Protein AF-A0A351WWS6-F1 (afdb_monomer)

Se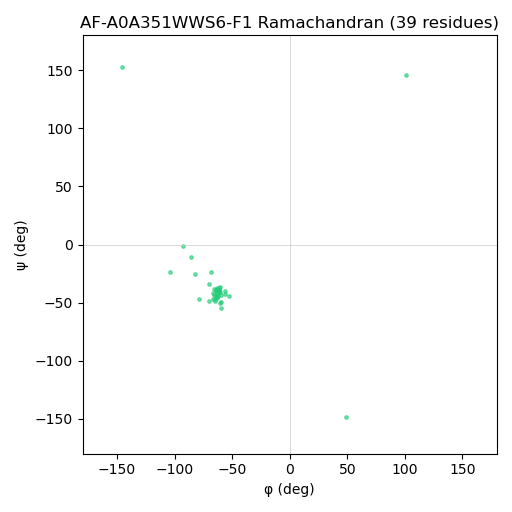condary structure (DSSP, 8-state):
-HHHHHHHHHHHHHHHHHH--SSHHHHHHHHHHHHHHHHH-

Foldseek 3Di:
DVVVVVVVVVVVVVLCVQQNDPDPVSSVVSVVVVVVVVVVD

pLDDT: mean 96.88, std 4.03, range [77.88, 98.62]

Mean predicted aligned error: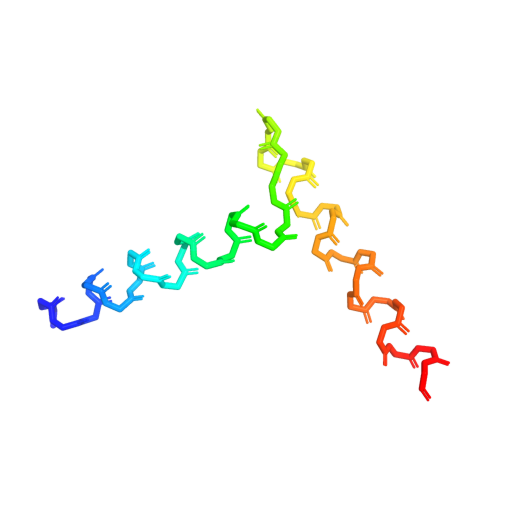 2.66 Å

Solvent-accessible surface area (backbone atoms only — not comparable to full-atom values): 2389 Å² total; per-residue (Å²): 110,71,68,59,53,53,49,52,49,54,52,50,51,55,47,42,75,73,42,40,66,98,42,71,73,49,22,52,48,45,46,50,54,51,55,51,55,63,70,78,104

Radius of gyration: 12.43 Å; Cα contacts (8 Å, |Δi|>4): 12; chains: 1; bounding box: 27×15×33 Å

Structure (mmCIF, N/CA/C/O backbone):
data_AF-A0A351WWS6-F1
#
_entry.id   AF-A0A351WWS6-F1
#
loop_
_atom_site.group_PDB
_atom_site.id
_atom_site.type_symbol
_atom_site.label_atom_id
_atom_site.label_alt_id
_atom_site.label_comp_id
_atom_site.label_asym_id
_atom_site.label_entity_id
_atom_site.label_seq_id
_atom_site.pdbx_PDB_ins_code
_atom_site.Cartn_x
_atom_site.Cartn_y
_atom_site.Cartn_z
_atom_site.occupancy
_atom_site.B_iso_or_equiv
_atom_site.auth_seq_id
_atom_site.auth_comp_id
_atom_site.auth_asym_id
_atom_site.auth_atom_id
_atom_site.pdbx_PDB_model_num
ATOM 1 N N . VAL A 1 1 ? 1.824 -8.904 -19.364 1.00 77.88 1 VAL A N 1
ATOM 2 C CA . VAL A 1 1 ? 3.083 -8.520 -18.686 1.00 77.88 1 VAL A CA 1
ATOM 3 C C . VAL A 1 1 ? 3.244 -7.015 -18.471 1.00 77.88 1 VAL A C 1
ATOM 5 O O . VAL A 1 1 ? 3.335 -6.622 -17.321 1.00 77.88 1 VAL A O 1
ATOM 8 N N . VAL A 1 2 ? 3.227 -6.142 -19.494 1.00 93.81 2 VAL A N 1
ATOM 9 C CA . VAL A 1 2 ? 3.422 -4.683 -19.265 1.00 93.81 2 VAL A CA 1
ATOM 10 C C . VAL A 1 2 ? 2.266 -4.059 -18.477 1.00 93.81 2 VAL A C 1
ATOM 12 O O . VAL A 1 2 ? 2.498 -3.366 -17.495 1.00 93.81 2 VAL A O 1
ATOM 15 N N . ALA A 1 3 ? 1.021 -4.350 -18.866 1.00 96.44 3 ALA A N 1
ATOM 16 C CA . ALA A 1 3 ? -0.153 -3.813 -18.178 1.00 96.44 3 ALA A CA 1
ATOM 17 C C . ALA A 1 3 ? -0.222 -4.246 -16.701 1.00 96.44 3 ALA A C 1
ATOM 19 O O . ALA A 1 3 ? -0.503 -3.428 -15.837 1.00 96.44 3 ALA A O 1
ATOM 20 N N . GLU A 1 4 ? 0.097 -5.508 -16.401 1.00 97.50 4 GLU A N 1
ATOM 21 C CA . GLU A 1 4 ? 0.105 -6.039 -15.030 1.00 97.50 4 GLU A CA 1
ATOM 22 C C . GLU A 1 4 ? 1.164 -5.353 -14.160 1.00 97.50 4 GLU A C 1
ATOM 24 O O . GLU A 1 4 ? 0.894 -5.045 -13.005 1.00 97.50 4 GLU A O 1
ATOM 29 N N . ALA A 1 5 ? 2.346 -5.067 -14.719 1.00 97.56 5 ALA A N 1
ATOM 30 C CA . ALA A 1 5 ? 3.401 -4.355 -14.004 1.00 97.5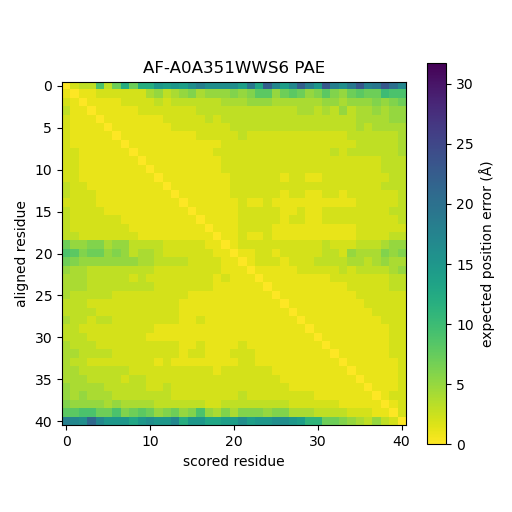6 5 ALA A CA 1
ATOM 31 C C . ALA A 1 5 ? 2.995 -2.912 -13.676 1.00 97.56 5 ALA A C 1
ATOM 33 O O . ALA A 1 5 ? 3.186 -2.467 -12.548 1.00 97.56 5 ALA A O 1
ATOM 34 N N . VAL A 1 6 ? 2.390 -2.200 -14.632 1.00 98.06 6 VAL A N 1
ATOM 35 C CA . VAL A 1 6 ? 1.890 -0.835 -14.404 1.00 98.06 6 VAL A CA 1
ATOM 36 C C . VAL A 1 6 ? 0.791 -0.841 -13.342 1.00 98.06 6 VAL A C 1
ATOM 38 O O . VAL A 1 6 ? 0.853 -0.065 -12.397 1.00 98.06 6 VAL A O 1
ATOM 41 N N . VAL A 1 7 ? -0.163 -1.771 -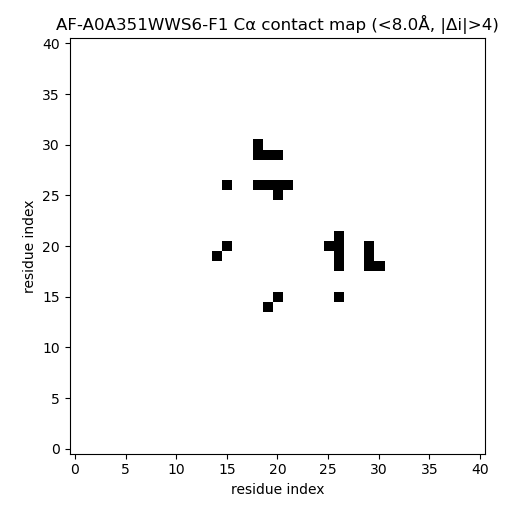13.426 1.00 98.19 7 VAL A N 1
ATOM 42 C CA . VAL A 1 7 ? -1.230 -1.907 -12.422 1.00 98.19 7 VAL A CA 1
ATOM 43 C C . VAL A 1 7 ? -0.663 -2.229 -11.038 1.00 98.19 7 VAL A C 1
ATOM 45 O O . VAL A 1 7 ? -1.116 -1.656 -10.052 1.00 98.19 7 VAL A O 1
ATOM 48 N N . ALA A 1 8 ? 0.341 -3.103 -10.941 1.00 98.44 8 ALA A N 1
ATOM 49 C CA . ALA A 1 8 ? 0.981 -3.418 -9.667 1.00 98.44 8 ALA A CA 1
ATOM 50 C C . ALA A 1 8 ? 1.650 -2.188 -9.033 1.00 98.44 8 ALA A C 1
ATOM 52 O O . ALA A 1 8 ? 1.542 -2.006 -7.822 1.00 98.44 8 ALA A O 1
ATOM 53 N N . VAL A 1 9 ? 2.294 -1.333 -9.837 1.00 98.00 9 VAL A N 1
ATOM 54 C CA . VAL A 1 9 ? 2.889 -0.074 -9.362 1.00 98.00 9 VAL A CA 1
ATOM 55 C C . VAL A 1 9 ? 1.813 0.883 -8.855 1.00 98.00 9 VAL A C 1
ATOM 57 O O . VAL A 1 9 ? 1.933 1.374 -7.738 1.00 98.00 9 VAL A O 1
ATOM 60 N N . GLU A 1 10 ? 0.736 1.097 -9.612 1.00 98.44 10 GLU A N 1
ATOM 61 C CA . GLU A 1 10 ? -0.347 1.998 -9.189 1.00 98.44 10 GLU A CA 1
ATOM 62 C C . GLU A 1 10 ? -1.045 1.508 -7.911 1.00 98.44 10 GLU A C 1
ATOM 64 O O . GLU A 1 10 ? -1.297 2.290 -6.992 1.00 98.44 10 GLU A O 1
ATOM 69 N N . ILE A 1 11 ? -1.302 0.198 -7.804 1.00 98.38 11 ILE A N 1
ATOM 70 C CA . ILE A 1 11 ? -1.864 -0.400 -6.585 1.00 98.38 11 ILE A CA 1
ATOM 71 C C . ILE A 1 11 ? -0.900 -0.223 -5.410 1.00 98.38 11 ILE A C 1
ATOM 73 O O . ILE A 1 11 ? -1.344 0.136 -4.322 1.00 98.38 11 ILE A O 1
ATOM 77 N N . ALA A 1 12 ? 0.402 -0.454 -5.604 1.00 98.06 12 ALA A N 1
ATOM 78 C CA . ALA A 1 12 ? 1.396 -0.285 -4.548 1.00 98.06 12 ALA A CA 1
ATOM 79 C C . ALA A 1 12 ? 1.483 1.172 -4.069 1.00 98.06 12 ALA A C 1
ATOM 81 O O . ALA A 1 12 ? 1.547 1.404 -2.862 1.00 98.06 12 ALA A O 1
ATOM 82 N N . THR A 1 13 ? 1.416 2.146 -4.979 1.00 98.50 13 THR A N 1
ATOM 83 C CA . THR A 1 13 ? 1.377 3.577 -4.640 1.00 98.50 13 THR A CA 1
ATOM 84 C C . THR A 1 13 ? 0.162 3.897 -3.775 1.00 98.50 13 THR A C 1
ATOM 86 O O . THR A 1 13 ? 0.323 4.374 -2.652 1.00 98.50 13 THR A O 1
ATOM 89 N N . ALA A 1 14 ? -1.044 3.547 -4.231 1.00 98.62 14 ALA A N 1
ATOM 90 C CA . ALA A 1 14 ? -2.272 3.790 -3.470 1.00 98.62 14 ALA A CA 1
ATOM 91 C C . ALA A 1 14 ? -2.274 3.060 -2.112 1.00 98.62 14 ALA A C 1
ATOM 93 O O . ALA A 1 14 ? -2.754 3.581 -1.103 1.00 98.62 14 ALA A O 1
ATOM 94 N N . PHE A 1 15 ? -1.712 1.850 -2.066 1.00 98.38 15 PHE A N 1
ATOM 95 C CA . PHE A 1 15 ? -1.572 1.075 -0.837 1.00 98.38 15 PHE A CA 1
ATOM 96 C C . PHE A 1 15 ? -0.644 1.772 0.166 1.00 98.38 15 PHE A C 1
ATOM 98 O O . PHE A 1 15 ? -0.993 1.879 1.341 1.00 98.38 15 PHE A O 1
ATOM 105 N N . MET A 1 16 ? 0.496 2.302 -0.282 1.00 98.12 16 MET A N 1
ATOM 106 C CA . MET A 1 16 ? 1.422 3.040 0.583 1.00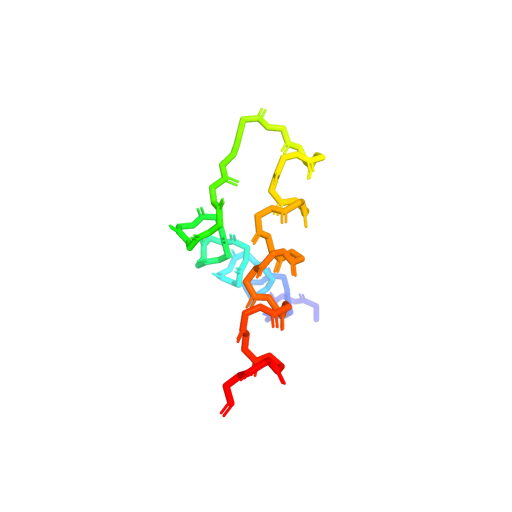 98.12 16 MET A CA 1
ATOM 107 C C . MET A 1 16 ? 0.868 4.397 1.018 1.00 98.12 16 MET A C 1
ATOM 109 O O . MET A 1 16 ? 1.082 4.782 2.163 1.00 98.12 16 MET A O 1
ATOM 113 N N . GLU A 1 17 ? 0.097 5.092 0.181 1.00 98.38 17 GLU A N 1
ATOM 114 C CA . GLU A 1 17 ? -0.615 6.311 0.596 1.00 98.38 17 GLU A CA 1
ATOM 115 C C . GLU A 1 17 ? -1.624 6.031 1.719 1.00 98.38 17 GLU A C 1
ATOM 117 O O . GLU A 1 17 ? -1.759 6.825 2.651 1.00 98.38 17 GLU A O 1
ATOM 122 N N . LYS A 1 18 ? -2.324 4.890 1.660 1.00 98.12 18 LYS A N 1
ATOM 123 C CA . LYS A 1 18 ? -3.327 4.516 2.665 1.00 98.12 18 LYS A CA 1
ATOM 124 C C . LYS A 1 18 ? -2.718 3.958 3.950 1.00 98.12 18 LYS A C 1
ATOM 126 O O . LYS A 1 18 ? -3.187 4.303 5.035 1.00 98.12 18 LYS A O 1
ATOM 131 N N . PHE A 1 19 ? -1.763 3.039 3.834 1.00 98.31 19 PHE A N 1
ATOM 132 C CA . PHE A 1 19 ? -1.260 2.252 4.965 1.00 98.31 19 PHE A CA 1
ATOM 133 C C . PHE A 1 19 ? 0.105 2.718 5.470 1.00 98.31 19 PHE A C 1
ATOM 135 O O . PHE A 1 19 ? 0.402 2.491 6.642 1.00 98.31 19 PHE A O 1
ATOM 142 N N . GLY A 1 20 ? 0.900 3.391 4.633 1.00 96.12 20 GLY A N 1
ATOM 143 C CA . GLY A 1 20 ? 2.199 3.964 4.991 1.00 96.12 20 GLY A CA 1
ATOM 144 C C . GLY A 1 20 ? 3.128 2.991 5.718 1.00 96.12 20 GLY A C 1
ATOM 145 O O . GLY A 1 20 ? 3.064 1.778 5.521 1.00 96.12 20 GLY A O 1
ATOM 146 N N . GLY A 1 21 ? 3.967 3.533 6.596 1.00 95.94 21 GLY A N 1
ATOM 147 C CA . GLY A 1 21 ? 4.889 2.772 7.436 1.00 95.94 21 GLY A CA 1
ATOM 148 C C . GLY A 1 21 ? 6.317 2.772 6.905 1.00 95.94 21 GLY A C 1
ATOM 149 O O . GLY A 1 21 ? 6.550 2.743 5.697 1.00 95.94 21 GLY A O 1
ATOM 150 N N . ASP A 1 22 ? 7.269 2.761 7.832 1.00 96.38 22 ASP A N 1
ATOM 151 C CA . ASP A 1 22 ? 8.701 2.841 7.518 1.00 96.38 22 ASP A CA 1
ATOM 152 C C . ASP A 1 22 ? 9.337 1.446 7.376 1.00 96.38 22 ASP A C 1
ATOM 154 O O . ASP A 1 22 ? 10.524 1.297 7.082 1.00 96.38 22 ASP A O 1
ATOM 158 N N . SER A 1 23 ? 8.543 0.390 7.579 1.00 97.75 23 SER A N 1
ATOM 159 C CA . SER A 1 23 ? 8.938 -1.001 7.371 1.00 97.75 23 SER A CA 1
ATOM 160 C C . SER A 1 23 ? 7.771 -1.848 6.870 1.00 97.75 23 SER A C 1
ATOM 162 O O . SER A 1 23 ? 6.616 -1.605 7.213 1.00 97.75 23 SER A O 1
ATOM 164 N N . VAL A 1 24 ? 8.079 -2.918 6.131 1.00 97.19 24 VAL A N 1
ATOM 165 C CA . VAL A 1 24 ? 7.068 -3.865 5.623 1.00 97.19 24 VAL A CA 1
ATOM 166 C C . VAL A 1 24 ? 6.217 -4.450 6.756 1.00 97.19 24 VAL A C 1
ATOM 168 O O . VAL A 1 24 ? 5.003 -4.584 6.616 1.00 97.19 24 VAL A O 1
ATOM 171 N N . SER A 1 25 ? 6.838 -4.765 7.897 1.00 98.31 25 SER A N 1
ATOM 172 C CA . SER A 1 25 ? 6.139 -5.288 9.076 1.00 98.31 25 SER A CA 1
ATOM 173 C C . SER A 1 25 ? 5.129 -4.289 9.642 1.00 98.31 25 SER A C 1
ATOM 175 O O . SER A 1 25 ? 4.051 -4.680 10.087 1.00 98.31 25 SER A O 1
ATOM 177 N N . GLU A 1 26 ? 5.460 -2.998 9.625 1.00 98.50 26 GLU A N 1
ATOM 178 C CA . GLU A 1 26 ? 4.554 -1.934 10.050 1.00 98.50 26 GLU A CA 1
ATOM 179 C C . GLU A 1 26 ? 3.401 -1.742 9.067 1.00 98.50 26 GLU A C 1
ATOM 181 O O . GLU A 1 26 ? 2.247 -1.764 9.493 1.00 98.50 26 GLU A O 1
ATOM 186 N N . THR A 1 27 ? 3.678 -1.648 7.765 1.00 98.38 27 THR A N 1
ATOM 187 C CA . THR A 1 27 ? 2.634 -1.549 6.735 1.00 98.38 27 THR A CA 1
ATOM 188 C C . THR A 1 27 ? 1.663 -2.733 6.812 1.00 98.38 27 THR A C 1
ATOM 190 O O . THR A 1 27 ? 0.447 -2.550 6.753 1.00 98.38 27 THR A O 1
ATOM 193 N N . ALA A 1 28 ? 2.174 -3.954 7.012 1.00 98.31 28 ALA A N 1
ATOM 194 C CA . ALA A 1 28 ? 1.357 -5.159 7.158 1.00 98.31 28 ALA A CA 1
ATOM 195 C C . ALA A 1 28 ? 0.461 -5.120 8.407 1.00 98.31 28 ALA A C 1
ATOM 197 O O . ALA A 1 28 ? -0.702 -5.536 8.353 1.00 98.31 28 ALA A O 1
ATOM 198 N N . ARG A 1 29 ? 0.974 -4.593 9.525 1.00 98.38 29 ARG A N 1
ATOM 199 C CA . ARG A 1 29 ? 0.188 -4.370 10.745 1.00 98.38 29 ARG A CA 1
ATOM 200 C C . ARG A 1 29 ? -0.908 -3.331 10.503 1.00 98.38 29 ARG A C 1
ATOM 202 O O . ARG A 1 29 ? -2.057 -3.606 10.830 1.00 98.38 29 ARG A O 1
ATOM 209 N N . ASN A 1 30 ? -0.582 -2.200 9.875 1.00 98.38 30 ASN A N 1
ATOM 210 C CA . ASN A 1 30 ? -1.543 -1.136 9.558 1.00 98.38 30 ASN A CA 1
ATOM 211 C C . ASN A 1 30 ? -2.680 -1.652 8.661 1.00 98.38 30 ASN A C 1
ATOM 213 O O . ASN A 1 30 ? -3.852 -1.384 8.925 1.00 98.38 30 ASN A O 1
ATOM 217 N N . TYR A 1 31 ? -2.343 -2.447 7.641 1.00 98.56 31 TYR A N 1
ATOM 218 C CA . TYR A 1 31 ? -3.321 -3.142 6.803 1.00 98.56 31 TYR A CA 1
ATOM 219 C C . TYR A 1 31 ? -4.202 -4.097 7.618 1.00 98.56 31 TYR A C 1
ATOM 221 O O . TYR A 1 31 ? -5.426 -4.037 7.524 1.00 98.56 31 TYR A O 1
ATOM 229 N N . SER A 1 32 ? -3.598 -4.946 8.452 1.00 98.38 32 SER A N 1
ATOM 230 C CA . SER A 1 32 ? -4.333 -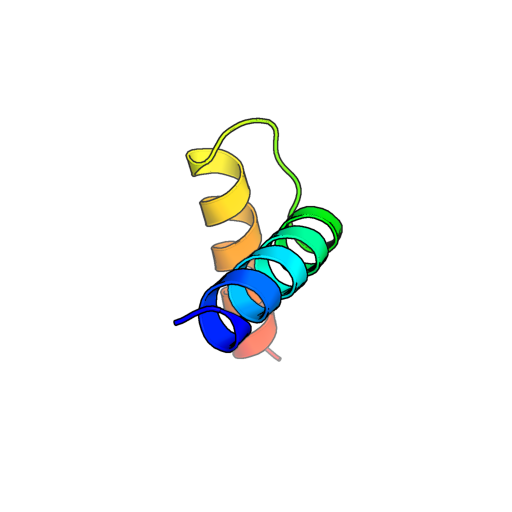5.946 9.238 1.00 98.38 32 SER A CA 1
ATOM 231 C C . SER A 1 32 ? -5.312 -5.301 10.221 1.00 98.38 32 SER A C 1
ATOM 233 O O . SER A 1 32 ? -6.471 -5.709 10.268 1.00 98.38 32 SER A O 1
ATOM 235 N N . SER A 1 33 ? -4.891 -4.249 10.929 1.00 98.12 33 SER A N 1
ATOM 236 C CA . SER A 1 33 ? -5.756 -3.478 11.831 1.00 98.12 33 SER A CA 1
ATOM 237 C C . SER A 1 33 ? -6.926 -2.819 11.100 1.00 98.12 33 SER A C 1
ATOM 239 O O . SER A 1 33 ? -8.037 -2.788 11.618 1.00 98.12 33 SER A O 1
ATOM 241 N N . TYR A 1 34 ? -6.714 -2.321 9.879 1.00 98.19 34 TYR A N 1
ATOM 242 C CA . TYR A 1 34 ? -7.803 -1.769 9.073 1.00 98.19 34 TYR A CA 1
ATOM 243 C C . TYR A 1 34 ? -8.818 -2.839 8.653 1.00 98.19 34 TYR A C 1
ATOM 245 O O . TYR A 1 34 ? -10.022 -2.599 8.705 1.00 98.19 34 TYR A O 1
ATOM 253 N N . ILE A 1 35 ? -8.354 -4.027 8.262 1.00 98.38 35 ILE A N 1
ATOM 254 C CA . ILE A 1 35 ? -9.244 -5.143 7.921 1.00 98.38 35 ILE A CA 1
ATOM 255 C C . ILE A 1 35 ? -10.023 -5.630 9.146 1.00 98.38 35 ILE A C 1
ATOM 257 O O . ILE A 1 35 ? -11.196 -5.961 9.013 1.00 98.38 35 ILE A O 1
ATOM 261 N N . GLU A 1 36 ? -9.398 -5.673 10.321 1.00 98.44 36 GLU A N 1
ATOM 262 C CA . GLU A 1 36 ? -10.075 -5.991 11.582 1.00 98.44 36 GLU A CA 1
ATOM 263 C C . GLU A 1 36 ? -11.176 -4.972 11.890 1.00 98.44 36 GLU A C 1
ATOM 265 O O . GLU A 1 36 ? -12.331 -5.361 12.035 1.00 98.44 36 GLU A O 1
ATOM 270 N N . TYR A 1 37 ? -10.859 -3.676 11.830 1.00 97.62 37 TYR A N 1
ATOM 271 C CA . TYR A 1 37 ? -11.839 -2.597 11.978 1.00 97.62 37 TYR A CA 1
ATOM 272 C C . TYR A 1 37 ? -13.036 -2.741 11.023 1.00 97.62 37 TYR A C 1
ATOM 274 O O . TYR A 1 37 ? -14.181 -2.594 11.442 1.00 97.62 37 TYR A O 1
ATOM 282 N N . LEU A 1 38 ? -12.792 -3.064 9.748 1.00 97.94 38 LEU A N 1
ATOM 283 C CA . LEU A 1 38 ? -13.861 -3.265 8.764 1.00 97.94 38 LEU A CA 1
ATOM 284 C C . LEU A 1 38 ? -14.715 -4.512 9.018 1.00 97.94 38 LEU A C 1
ATOM 286 O O . LEU A 1 38 ? -15.824 -4.585 8.504 1.00 97.94 38 LEU A O 1
ATOM 290 N N . ARG A 1 39 ? -14.197 -5.515 9.732 1.00 97.19 39 A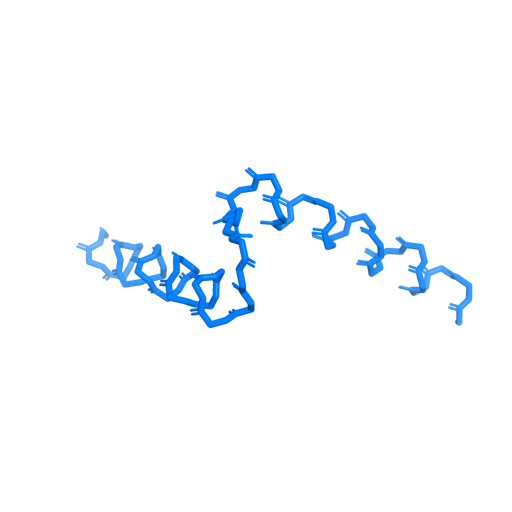RG A N 1
ATOM 291 C CA . ARG A 1 39 ? -14.949 -6.733 10.078 1.00 97.19 39 ARG A CA 1
ATOM 292 C C . ARG A 1 39 ? -15.848 -6.539 11.291 1.00 97.19 39 ARG A C 1
ATOM 294 O O . ARG A 1 39 ? -16.807 -7.287 11.443 1.00 97.19 39 ARG A O 1
ATOM 301 N N . GLU A 1 40 ? -15.495 -5.601 12.163 1.00 94.94 40 GLU A N 1
ATOM 302 C CA . GLU A 1 40 ? -16.283 -5.234 13.342 1.00 94.94 40 GLU A CA 1
ATOM 303 C C . GLU A 1 40 ? -17.374 -4.193 13.035 1.00 94.94 40 GLU A C 1
ATOM 305 O O . GLU A 1 40 ? -18.239 -3.952 13.878 1.00 94.94 40 GLU A O 1
ATOM 310 N N . PHE A 1 41 ? -17.332 -3.597 11.839 1.00 81.62 41 PHE A N 1
ATOM 311 C CA . PHE A 1 41 ? -18.349 -2.700 11.283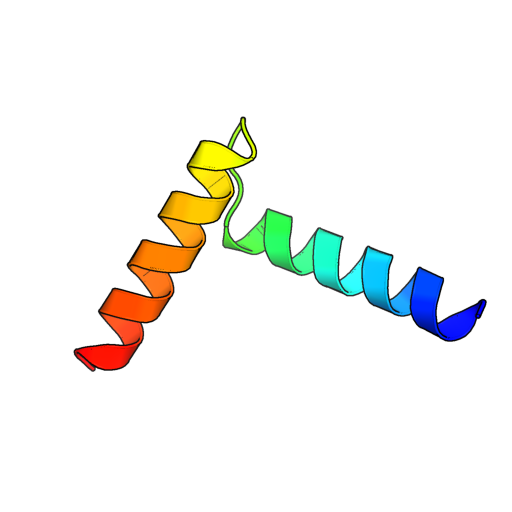 1.00 81.62 41 PHE A CA 1
ATOM 312 C C . PHE A 1 41 ? -19.459 -3.468 10.555 1.00 81.62 41 PHE A C 1
ATOM 314 O O . PHE A 1 41 ? -20.632 -3.046 10.682 1.00 8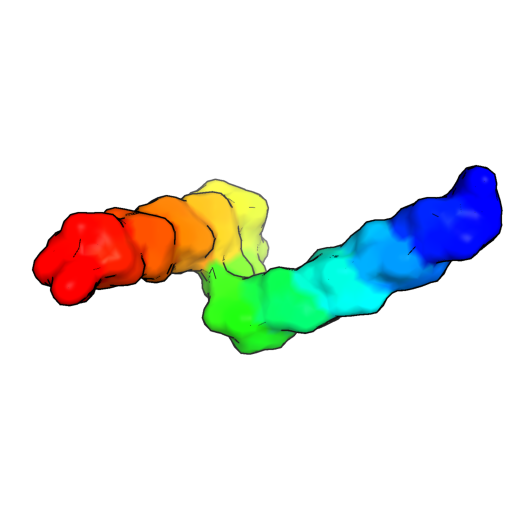1.62 41 PHE A O 1
#

Sequence (41 aa):
VVAEAVVAVEIATAFMEKFGGDSVSETARNYSSYIEYLREF